Protein AF-A0A932T983-F1 (afdb_monomer_lite)

Radius of gyration: 19.81 Å; chains: 1; bounding box: 53×37×51 Å

Sequence (168 aa):
MTDKYQKFIPGSLFGGMLLVAGCCIGAGMLALPILIGLTGFFPSLLILFAAWGFMTYTGCLLIEIHGWFSTPVNLLSMVKEGLGKTSYGVAWVTYLLLFYSLLVAYVAGGGAIFSAIGEALFHIHVPEQVASLVFTLFLGWVIYLGTQAVDWVNRFLMIGLVFAYVSL

Foldseek 3Di:
DPPLPPPPPPDPVVLVVLVVVLVVCPPVVVVLCVVLVVVDDVVSVVVVVVVVVVVVVVVVVVVVLCVVDSDDDDPLVSCCVPVHDVSSVVCVVVVVVVVVVSVVSCLQSQLVVQQVVCCVPPVDRDPSVRSSVVSCVVVVVQVVVDPVSVSVVSVVVSVVVVCVVVVD

Structure (mmCIF, N/CA/C/O backbone):
data_AF-A0A932T983-F1
#
_entry.id   AF-A0A932T983-F1
#
loop_
_atom_site.group_PDB
_atom_site.id
_atom_site.type_symbol
_atom_site.label_atom_id
_atom_site.label_alt_id
_atom_site.label_comp_id
_atom_site.label_asym_id
_atom_site.label_entity_id
_atom_site.label_seq_id
_atom_site.pdbx_PDB_ins_code
_atom_site.Cartn_x
_atom_site.Cartn_y
_atom_site.Cartn_z
_atom_site.occupancy
_atom_site.B_iso_or_equiv
_atom_site.auth_seq_id
_atom_site.auth_comp_id
_atom_site.auth_asym_id
_atom_site.auth_atom_id
_atom_site.pdbx_PDB_model_num
ATOM 1 N N . MET A 1 1 ? -34.861 -9.309 17.421 1.00 44.09 1 MET A N 1
ATOM 2 C CA . MET A 1 1 ? -33.570 -8.587 17.355 1.00 44.09 1 MET A CA 1
ATOM 3 C C . MET A 1 1 ? -32.833 -9.031 16.090 1.00 44.09 1 MET A C 1
ATOM 5 O O . MET A 1 1 ? -31.745 -9.575 16.182 1.00 44.09 1 MET A O 1
ATOM 9 N N . THR A 1 2 ? -33.454 -8.865 14.913 1.00 44.59 2 THR A N 1
ATOM 10 C CA . THR A 1 2 ? -33.034 -9.583 13.687 1.00 44.59 2 THR A CA 1
ATOM 11 C C . THR A 1 2 ? -33.582 -8.931 12.405 1.00 44.59 2 THR A C 1
ATOM 13 O O . THR A 1 2 ? -34.068 -9.626 11.530 1.00 44.59 2 THR A O 1
ATOM 16 N N . ASP A 1 3 ? -33.561 -7.595 12.282 1.00 44.25 3 ASP A N 1
ATOM 17 C CA . ASP A 1 3 ? -34.118 -6.959 11.063 1.00 44.25 3 ASP A CA 1
ATOM 18 C C . ASP A 1 3 ? -33.543 -5.570 10.706 1.00 44.25 3 ASP A C 1
ATOM 20 O O . ASP A 1 3 ? -34.219 -4.713 10.145 1.00 44.25 3 ASP A O 1
ATOM 24 N N . LYS A 1 4 ? -32.286 -5.281 11.078 1.00 43.16 4 LYS A N 1
ATOM 25 C CA . LYS A 1 4 ? -31.648 -3.974 10.785 1.00 43.16 4 LYS A CA 1
ATOM 26 C C . LYS A 1 4 ? -30.409 -4.029 9.885 1.00 43.16 4 LYS A C 1
ATOM 28 O O . LYS A 1 4 ? -29.783 -2.998 9.667 1.00 43.16 4 LYS A O 1
ATOM 33 N N . TYR A 1 5 ? -30.093 -5.181 9.294 1.00 50.56 5 TYR A N 1
ATOM 34 C CA . TYR A 1 5 ? -28.887 -5.375 8.472 1.00 50.56 5 TYR A CA 1
ATOM 35 C C . TYR A 1 5 ? -29.165 -5.426 6.964 1.00 50.56 5 TYR A C 1
ATOM 37 O O . TYR A 1 5 ? -28.578 -6.231 6.249 1.00 50.56 5 TYR A O 1
ATOM 45 N N . GLN A 1 6 ? -30.059 -4.579 6.445 1.00 44.56 6 GLN A N 1
ATOM 46 C CA . GLN A 1 6 ? -30.356 -4.591 5.007 1.00 44.56 6 GLN A CA 1
ATOM 47 C C . GLN A 1 6 ? -30.551 -3.199 4.406 1.00 44.56 6 GLN A C 1
ATOM 49 O O . GLN A 1 6 ? -31.516 -2.904 3.710 1.00 44.56 6 GLN A O 1
ATOM 54 N N . LYS A 1 7 ? -29.555 -2.344 4.624 1.00 40.22 7 LYS A N 1
ATOM 55 C CA . LYS A 1 7 ? -29.164 -1.339 3.629 1.00 40.22 7 LYS A CA 1
ATOM 56 C C . LYS A 1 7 ? -27.667 -1.470 3.368 1.00 40.22 7 LYS A C 1
ATOM 58 O O . LYS A 1 7 ? -26.892 -0.550 3.600 1.00 40.22 7 LYS A O 1
ATOM 63 N N . PHE A 1 8 ? -27.264 -2.647 2.885 1.00 49.66 8 PHE A N 1
ATOM 64 C CA . PHE A 1 8 ? -26.032 -2.742 2.115 1.00 49.66 8 PHE A CA 1
ATOM 65 C C . PHE A 1 8 ? -26.212 -1.827 0.907 1.00 49.66 8 PHE A C 1
ATOM 67 O O . PHE A 1 8 ? -27.062 -2.067 0.051 1.00 49.66 8 PHE A O 1
ATOM 74 N N . ILE A 1 9 ? -25.459 -0.730 0.881 1.00 50.16 9 ILE A N 1
ATOM 75 C CA . ILE A 1 9 ? -25.244 0.044 -0.337 1.00 50.16 9 ILE A CA 1
ATOM 76 C C . ILE A 1 9 ? -24.785 -0.980 -1.385 1.00 50.16 9 ILE A C 1
ATOM 78 O O . ILE A 1 9 ? -23.827 -1.702 -1.102 1.00 50.16 9 ILE A O 1
ATOM 82 N N . PRO A 1 10 ? -25.450 -1.107 -2.547 1.00 40.72 10 PRO A N 1
ATOM 83 C CA . PRO A 1 10 ? -25.074 -2.070 -3.572 1.00 40.72 10 PRO A CA 1
ATOM 84 C C . PRO A 1 10 ? -23.804 -1.589 -4.289 1.00 40.72 10 PRO A C 1
ATOM 86 O O . PRO A 1 10 ? -23.820 -1.205 -5.453 1.00 40.72 10 PRO A O 1
ATOM 89 N N . GLY A 1 11 ? -22.685 -1.579 -3.570 1.00 55.53 11 GLY A N 1
ATOM 90 C CA . GLY A 1 11 ? -21.364 -1.758 -4.143 1.00 55.53 11 GLY A CA 1
ATOM 91 C C . GLY A 1 11 ? -21.147 -3.259 -4.257 1.00 55.53 11 GLY A C 1
ATOM 92 O O . GLY A 1 11 ? -21.376 -3.994 -3.300 1.00 55.53 11 GLY A O 1
ATOM 93 N N . SER A 1 12 ? -20.782 -3.738 -5.443 1.00 67.62 12 SER A N 1
ATOM 94 C CA . SER A 1 12 ? -20.516 -5.160 -5.658 1.00 67.62 12 SER A CA 1
ATOM 95 C C . SER A 1 12 ? -19.491 -5.639 -4.624 1.00 67.62 12 SER A C 1
ATOM 97 O O . SER A 1 12 ? -18.372 -5.128 -4.615 1.00 67.62 12 SER A O 1
ATOM 99 N N . LEU A 1 13 ? -19.858 -6.595 -3.756 1.00 80.56 13 LEU A N 1
ATOM 100 C CA . LEU A 1 13 ? -18.953 -7.228 -2.776 1.00 80.56 13 LEU A CA 1
ATOM 101 C C . LEU A 1 13 ? -17.620 -7.619 -3.427 1.00 80.56 13 LEU A C 1
ATOM 103 O O . LEU A 1 13 ? -16.556 -7.499 -2.829 1.00 80.56 13 LEU A O 1
ATOM 107 N N . PHE A 1 14 ? -17.696 -8.017 -4.696 1.00 82.38 14 PHE A N 1
ATOM 108 C CA . PHE A 1 14 ? -16.558 -8.317 -5.542 1.00 82.38 14 PHE A CA 1
ATOM 109 C C . PHE A 1 14 ? -15.594 -7.135 -5.713 1.00 82.38 14 PHE A C 1
ATOM 111 O O . PHE A 1 14 ? -14.396 -7.306 -5.534 1.00 82.38 14 PHE A O 1
ATOM 118 N N . GLY A 1 15 ? -16.092 -5.926 -5.979 1.00 79.75 15 GLY A N 1
ATOM 119 C CA . GLY A 1 15 ? -15.260 -4.720 -6.066 1.00 79.75 15 GLY A CA 1
ATOM 120 C C . GLY A 1 15 ? -14.522 -4.422 -4.764 1.00 79.75 15 GLY A C 1
ATOM 121 O O . GLY A 1 15 ? -13.320 -4.177 -4.778 1.00 79.75 15 GLY A O 1
ATOM 122 N N . GLY A 1 16 ? -15.216 -4.549 -3.628 1.00 83.19 16 GLY A N 1
ATOM 123 C CA . GLY A 1 16 ? -14.598 -4.412 -2.306 1.00 83.19 16 GLY A CA 1
ATOM 124 C C . GLY A 1 16 ? -13.497 -5.449 -2.064 1.00 83.19 16 GLY A C 1
ATOM 125 O O . GLY A 1 16 ? -12.399 -5.088 -1.645 1.00 83.19 16 GLY A O 1
ATOM 126 N N . MET A 1 17 ? -13.753 -6.719 -2.395 1.00 87.06 17 MET A N 1
ATOM 127 C CA . MET A 1 17 ? -12.751 -7.787 -2.294 1.00 87.06 17 MET A CA 1
ATOM 128 C C . MET A 1 17 ? -11.534 -7.530 -3.189 1.00 87.06 17 MET A C 1
ATOM 130 O O . MET A 1 17 ? -10.407 -7.690 -2.730 1.00 87.06 17 MET A O 1
ATOM 134 N N . LEU A 1 18 ? -11.736 -7.093 -4.437 1.00 85.62 18 LEU A N 1
ATOM 135 C CA . LEU A 1 18 ? -10.637 -6.788 -5.359 1.00 85.62 18 LEU A CA 1
ATOM 136 C C . LEU A 1 18 ? -9.822 -5.575 -4.907 1.00 85.62 18 LEU A C 1
ATOM 138 O O . LEU A 1 18 ? -8.618 -5.535 -5.143 1.00 85.62 18 LEU A O 1
ATOM 142 N N . LEU A 1 19 ? -10.453 -4.588 -4.271 1.00 85.12 19 LEU A N 1
ATOM 143 C CA . LEU A 1 19 ? -9.760 -3.418 -3.735 1.00 85.12 19 LEU A CA 1
ATOM 144 C C . LEU A 1 19 ? -8.863 -3.814 -2.557 1.00 85.12 19 LEU A C 1
ATOM 146 O O . LEU A 1 19 ? -7.682 -3.473 -2.544 1.00 85.12 19 LEU A O 1
ATOM 150 N N . VAL A 1 20 ? -9.386 -4.609 -1.618 1.00 87.75 20 VAL A N 1
ATOM 151 C CA . VAL A 1 20 ? -8.590 -5.136 -0.497 1.00 87.75 20 VAL A CA 1
ATOM 152 C C . VAL A 1 20 ? -7.462 -6.040 -1.006 1.00 87.75 20 VAL A C 1
ATOM 154 O O . VAL A 1 20 ? -6.317 -5.870 -0.593 1.00 87.75 20 VAL A O 1
ATOM 157 N N . ALA A 1 21 ? -7.751 -6.944 -1.947 1.00 88.00 21 ALA A N 1
ATOM 158 C CA . ALA A 1 21 ? -6.746 -7.824 -2.543 1.00 88.00 21 ALA A CA 1
ATOM 159 C C . ALA A 1 21 ? -5.632 -7.040 -3.258 1.00 88.00 21 ALA A C 1
ATOM 161 O O . ALA A 1 21 ? -4.457 -7.364 -3.088 1.00 88.00 21 ALA A O 1
ATOM 162 N N . GLY A 1 22 ? -5.976 -5.977 -3.994 1.00 84.25 22 GLY A N 1
ATOM 163 C CA . GLY A 1 22 ? -5.003 -5.098 -4.648 1.00 84.25 22 GLY A CA 1
ATOM 164 C C . GLY A 1 22 ? -4.063 -4.410 -3.654 1.00 84.25 22 GLY A C 1
ATOM 165 O O . GLY A 1 22 ? -2.849 -4.380 -3.870 1.00 84.25 22 GLY A O 1
ATOM 166 N N . CYS A 1 23 ? -4.590 -3.938 -2.518 1.00 86.00 23 CYS A N 1
ATOM 167 C CA . CYS A 1 23 ? -3.767 -3.384 -1.440 1.00 86.00 23 CYS A CA 1
ATOM 168 C C . CYS A 1 23 ? -2.828 -4.424 -0.808 1.00 86.00 23 CYS A C 1
ATOM 170 O O . CYS A 1 23 ? -1.713 -4.067 -0.428 1.00 86.00 23 CYS A O 1
ATOM 172 N N . CYS A 1 24 ? -3.254 -5.687 -0.698 1.00 86.44 24 CYS A N 1
ATOM 173 C CA . CYS A 1 24 ? -2.423 -6.766 -0.158 1.00 86.44 24 CYS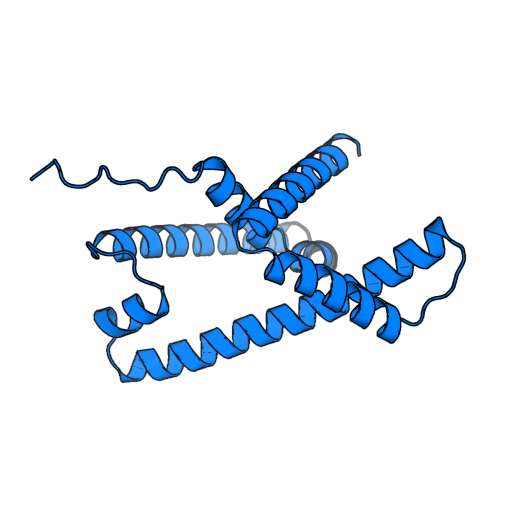 A CA 1
ATOM 174 C C . CYS A 1 24 ? -1.294 -7.185 -1.108 1.00 86.44 24 CYS A C 1
ATOM 176 O O . CYS A 1 24 ? -0.203 -7.493 -0.636 1.00 86.44 24 CYS A O 1
ATOM 178 N N . ILE A 1 25 ? -1.547 -7.203 -2.421 1.00 86.88 25 ILE A N 1
ATOM 179 C CA . ILE A 1 25 ? -0.537 -7.554 -3.427 1.00 86.88 25 ILE A CA 1
ATOM 180 C C . ILE A 1 25 ? 0.545 -6.465 -3.467 1.00 86.88 25 ILE A C 1
ATOM 182 O O . ILE A 1 25 ? 1.701 -6.768 -3.205 1.00 86.88 25 ILE A O 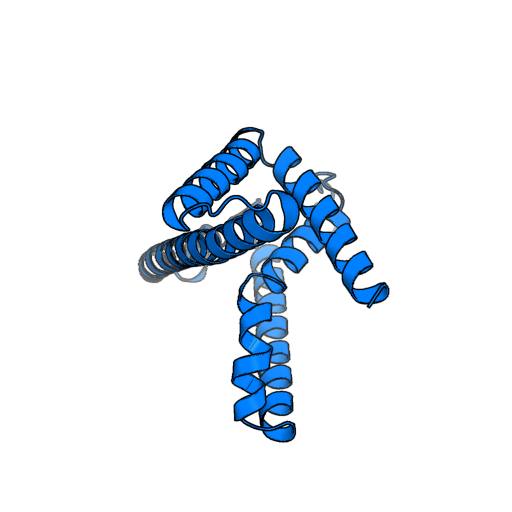1
ATOM 186 N N . GLY A 1 26 ? 0.168 -5.199 -3.675 1.00 80.12 26 GLY A N 1
ATOM 187 C CA . GLY A 1 26 ? 1.011 -4.005 -3.510 1.00 80.12 26 GLY A CA 1
ATOM 188 C C . GLY A 1 26 ? 2.452 -4.016 -4.072 1.00 80.12 26 GLY A C 1
ATOM 189 O O . GLY A 1 26 ? 2.935 -4.956 -4.695 1.00 80.12 26 GLY A O 1
ATOM 190 N N . ALA A 1 27 ? 3.192 -2.926 -3.841 1.00 69.25 27 ALA A N 1
ATOM 191 C CA . ALA A 1 27 ? 4.603 -2.832 -4.251 1.00 69.25 27 ALA A CA 1
ATOM 192 C C . ALA A 1 27 ? 5.527 -3.776 -3.449 1.00 69.25 27 ALA A C 1
ATOM 194 O O . ALA A 1 27 ? 6.573 -4.205 -3.937 1.00 69.25 27 ALA A O 1
ATOM 195 N N . GLY A 1 28 ? 5.129 -4.131 -2.221 1.00 70.31 28 GLY A N 1
ATOM 196 C CA . GLY A 1 28 ? 5.910 -4.995 -1.334 1.00 70.31 28 GLY A CA 1
ATOM 197 C C . GLY A 1 28 ? 6.110 -6.412 -1.876 1.00 70.31 28 GLY A C 1
ATOM 198 O O . GLY A 1 28 ? 7.152 -7.013 -1.616 1.00 70.31 28 GLY A O 1
ATOM 199 N N . MET A 1 29 ? 5.173 -6.933 -2.679 1.00 82.00 29 MET A N 1
ATOM 200 C CA . MET A 1 29 ? 5.288 -8.284 -3.236 1.00 82.00 29 MET A CA 1
ATOM 201 C C . MET A 1 29 ? 6.471 -8.442 -4.194 1.00 82.00 29 MET A C 1
ATOM 203 O O . MET A 1 29 ? 7.034 -9.528 -4.257 1.00 82.00 29 MET A O 1
ATOM 207 N N . LEU A 1 30 ? 6.908 -7.389 -4.890 1.00 77.00 30 LEU A N 1
ATOM 208 C CA . LEU A 1 30 ? 8.079 -7.477 -5.774 1.00 77.00 30 LEU A CA 1
ATOM 209 C C . LEU A 1 30 ? 9.396 -7.591 -4.988 1.00 77.00 30 LEU A C 1
ATOM 211 O O . LEU A 1 30 ? 10.339 -8.235 -5.440 1.00 77.00 30 LEU A O 1
ATOM 215 N N . ALA A 1 31 ? 9.454 -6.999 -3.792 1.00 80.00 31 ALA A N 1
ATOM 216 C CA . ALA A 1 31 ? 10.641 -7.015 -2.939 1.00 80.00 31 ALA A CA 1
ATOM 217 C C . ALA A 1 31 ? 10.748 -8.287 -2.080 1.00 80.00 31 ALA A C 1
ATOM 219 O O . ALA A 1 31 ? 11.852 -8.731 -1.755 1.00 80.00 31 ALA A O 1
ATOM 220 N N . LEU A 1 32 ? 9.609 -8.882 -1.709 1.00 83.31 32 LEU A N 1
ATOM 221 C CA . LEU A 1 32 ? 9.559 -10.034 -0.807 1.00 83.31 32 LEU A CA 1
ATOM 222 C C . LEU A 1 32 ? 10.382 -11.246 -1.291 1.00 83.31 32 LEU A C 1
ATOM 224 O O . LEU A 1 32 ? 11.167 -11.737 -0.480 1.00 83.31 32 LEU A O 1
ATOM 228 N N . PRO A 1 33 ? 10.294 -11.710 -2.558 1.00 80.38 33 PRO A N 1
ATOM 229 C CA . PRO A 1 33 ? 11.055 -12.863 -3.050 1.00 80.38 33 PRO A CA 1
ATOM 230 C C . PRO A 1 33 ? 12.568 -12.707 -2.897 1.00 80.38 33 PRO A C 1
ATOM 232 O O . PRO A 1 33 ? 13.259 -13.662 -2.550 1.00 80.38 33 PRO A O 1
ATOM 235 N N . ILE A 1 34 ? 13.077 -11.492 -3.111 1.00 83.69 34 ILE A N 1
ATOM 236 C CA . ILE A 1 34 ? 14.508 -11.187 -3.019 1.00 83.69 34 ILE A CA 1
ATOM 237 C C . ILE A 1 34 ? 14.969 -11.282 -1.559 1.00 83.69 34 ILE A C 1
ATOM 239 O O . ILE A 1 34 ? 16.003 -11.880 -1.274 1.00 83.69 34 ILE A O 1
ATOM 243 N N . LEU A 1 35 ? 14.178 -10.749 -0.621 1.00 84.62 35 LEU A N 1
ATOM 244 C CA . LEU A 1 35 ? 14.491 -10.768 0.812 1.00 84.62 35 LEU A CA 1
ATOM 245 C C . LEU A 1 35 ? 14.427 -12.180 1.408 1.00 84.62 35 LEU A C 1
ATOM 247 O O . LEU A 1 35 ? 15.318 -12.580 2.161 1.00 84.62 35 LEU A O 1
ATOM 251 N N . ILE A 1 36 ? 13.388 -12.945 1.066 1.00 86.38 36 ILE A N 1
ATOM 252 C CA . ILE A 1 36 ? 13.205 -14.305 1.590 1.00 86.38 36 ILE A CA 1
ATOM 253 C C . ILE A 1 36 ? 14.138 -15.320 0.917 1.00 86.38 36 ILE A C 1
ATOM 255 O O . ILE A 1 36 ? 14.566 -16.281 1.553 1.00 86.38 36 ILE A O 1
ATOM 259 N N . GLY A 1 37 ? 14.533 -15.079 -0.338 1.00 82.62 37 GLY A N 1
ATOM 260 C CA . GLY A 1 37 ? 15.510 -15.911 -1.042 1.00 82.62 37 GLY A CA 1
ATOM 261 C C . GLY A 1 37 ? 16.857 -15.997 -0.316 1.00 82.62 37 GLY A C 1
ATOM 262 O O . GLY A 1 37 ? 17.510 -17.037 -0.362 1.00 82.62 37 GLY A O 1
ATOM 263 N N . LEU A 1 38 ? 17.238 -14.947 0.421 1.00 82.75 38 LEU A N 1
ATOM 264 C CA . LEU A 1 38 ? 18.474 -14.901 1.210 1.00 82.75 38 LEU A CA 1
ATOM 265 C C . LEU A 1 38 ? 18.391 -15.687 2.527 1.00 82.75 38 LEU A C 1
ATOM 267 O O . LEU A 1 38 ? 19.415 -16.126 3.043 1.00 82.75 38 LEU A O 1
ATOM 271 N N . THR A 1 39 ? 17.192 -15.846 3.096 1.00 82.19 39 THR A N 1
ATOM 272 C CA . THR A 1 39 ? 16.989 -16.486 4.409 1.00 82.19 39 THR A CA 1
ATOM 273 C C . THR A 1 39 ? 16.844 -18.006 4.314 1.00 82.19 39 THR A C 1
ATOM 275 O O . THR A 1 39 ? 17.100 -18.704 5.293 1.00 82.19 39 THR A O 1
ATOM 278 N N . GLY A 1 40 ? 16.490 -18.527 3.136 1.00 87.12 40 GLY A N 1
ATOM 279 C CA . GLY A 1 40 ? 16.325 -19.956 2.865 1.00 87.12 40 GLY A CA 1
ATOM 280 C C . GLY A 1 40 ? 14.871 -20.431 2.968 1.00 87.12 40 GLY A C 1
ATOM 281 O O . GLY A 1 40 ? 14.045 -19.847 3.657 1.00 87.12 40 GLY A O 1
ATOM 282 N N . PHE A 1 41 ? 14.548 -21.535 2.291 1.00 86.88 41 PHE A N 1
ATOM 283 C CA . PHE A 1 41 ? 13.159 -21.959 2.064 1.00 86.88 41 PHE A CA 1
ATOM 284 C C . PHE A 1 41 ? 12.342 -22.202 3.348 1.00 86.88 41 PHE A C 1
ATOM 286 O O . PHE A 1 41 ? 11.266 -21.631 3.525 1.00 86.88 41 PHE A O 1
ATOM 293 N N . PHE A 1 42 ? 12.853 -23.035 4.258 1.00 90.81 42 PHE A N 1
ATOM 294 C CA . PHE A 1 42 ? 12.150 -23.403 5.492 1.00 90.81 42 PHE A CA 1
ATOM 295 C C . PHE A 1 42 ? 11.875 -22.221 6.439 1.00 90.81 42 PHE A C 1
ATOM 297 O O . PHE A 1 42 ? 10.719 -22.064 6.841 1.00 90.81 42 PHE A O 1
ATOM 304 N N . PRO A 1 43 ? 12.860 -21.374 6.807 1.00 91.00 43 PRO A N 1
ATOM 305 C CA . PRO A 1 43 ? 12.593 -20.236 7.686 1.00 91.00 43 PRO A CA 1
ATOM 306 C C . PRO A 1 43 ? 11.650 -19.213 7.041 1.00 91.00 43 PRO A C 1
ATOM 308 O O . PRO A 1 43 ? 10.764 -18.696 7.722 1.00 91.00 43 PRO A O 1
ATOM 311 N N . SER A 1 44 ? 11.766 -18.966 5.734 1.00 91.44 44 SER A N 1
ATOM 312 C CA . SER A 1 44 ? 10.857 -18.064 5.019 1.00 91.44 44 SER A CA 1
ATOM 313 C C . SER A 1 44 ? 9.416 -18.568 5.007 1.00 91.44 44 SER A C 1
ATOM 315 O O . SER A 1 44 ? 8.499 -17.780 5.231 1.00 91.44 44 SER A O 1
ATOM 317 N N . LEU A 1 45 ? 9.204 -19.872 4.807 1.00 91.62 45 LEU A N 1
ATOM 318 C CA . LEU A 1 45 ? 7.870 -20.474 4.832 1.00 91.62 45 LEU A CA 1
ATOM 319 C C . LEU A 1 45 ? 7.213 -20.310 6.209 1.00 91.62 45 LEU A C 1
ATOM 321 O O . LEU A 1 45 ? 6.056 -19.900 6.287 1.00 91.62 45 LEU A O 1
ATOM 325 N N . LEU A 1 46 ? 7.955 -20.555 7.294 1.00 93.19 46 LEU A N 1
ATOM 326 C CA . LEU A 1 46 ? 7.447 -20.364 8.657 1.00 93.19 46 LEU A CA 1
ATOM 327 C C . LEU A 1 46 ? 7.054 -18.907 8.932 1.00 93.19 46 LEU A C 1
ATOM 329 O O . LEU A 1 46 ? 5.977 -18.661 9.477 1.00 93.19 46 LEU A O 1
ATOM 333 N N . ILE A 1 47 ? 7.887 -17.943 8.528 1.00 91.94 47 ILE A N 1
ATOM 334 C CA . ILE A 1 47 ? 7.601 -16.513 8.717 1.00 91.94 47 ILE A CA 1
ATOM 335 C C . ILE A 1 47 ? 6.379 -16.086 7.893 1.00 91.94 47 ILE A C 1
ATOM 337 O O . ILE A 1 47 ? 5.525 -15.367 8.411 1.00 91.94 47 ILE A O 1
ATOM 341 N N . LEU A 1 48 ? 6.251 -16.549 6.645 1.00 90.88 48 LEU A N 1
ATOM 342 C CA . LEU A 1 48 ? 5.096 -16.242 5.795 1.00 90.88 48 LEU A CA 1
ATOM 343 C C . LEU A 1 48 ? 3.793 -16.808 6.372 1.00 90.88 48 LEU A C 1
ATOM 345 O O . LEU A 1 48 ? 2.797 -16.087 6.428 1.00 90.88 48 LEU A O 1
ATOM 349 N N . PHE A 1 49 ? 3.796 -18.053 6.860 1.00 93.50 49 PHE A N 1
ATOM 350 C CA . PHE A 1 49 ? 2.625 -18.636 7.526 1.00 93.50 49 PHE A CA 1
ATOM 351 C C . PHE A 1 49 ? 2.267 -17.897 8.821 1.00 93.50 49 PHE A C 1
ATOM 353 O O . PHE A 1 49 ? 1.088 -17.639 9.070 1.00 93.50 49 PHE A O 1
ATOM 360 N N . ALA A 1 50 ? 3.262 -17.517 9.626 1.00 94.31 50 ALA A N 1
ATOM 361 C CA . ALA A 1 50 ? 3.039 -16.744 10.845 1.00 94.31 50 ALA A CA 1
ATOM 362 C C . ALA A 1 50 ? 2.456 -15.352 10.541 1.00 94.31 50 ALA A C 1
ATOM 364 O O . ALA A 1 50 ? 1.482 -14.940 11.173 1.00 94.31 50 ALA A O 1
ATOM 365 N N . ALA A 1 51 ? 3.001 -14.652 9.542 1.00 92.44 51 ALA A N 1
ATOM 366 C CA . ALA A 1 51 ? 2.506 -13.350 9.100 1.00 92.44 51 ALA A CA 1
ATOM 367 C C . ALA A 1 51 ? 1.077 -13.442 8.548 1.00 92.44 51 ALA A C 1
ATOM 369 O O . ALA A 1 51 ? 0.228 -12.623 8.897 1.00 92.44 51 ALA A O 1
ATOM 370 N N . TRP A 1 52 ? 0.788 -14.463 7.737 1.00 94.06 52 TRP A N 1
ATOM 371 C CA . TRP A 1 52 ? -0.557 -14.728 7.229 1.00 94.06 52 TRP A CA 1
ATOM 372 C C . TRP A 1 52 ? -1.561 -14.979 8.361 1.00 94.06 52 TRP A C 1
ATOM 374 O O . TRP A 1 52 ? -2.631 -14.365 8.380 1.00 94.06 52 TRP A O 1
ATOM 384 N N . GLY A 1 53 ? -1.208 -15.824 9.335 1.00 96.12 53 GLY A N 1
ATOM 385 C CA . GLY A 1 53 ? -2.058 -16.103 10.492 1.00 96.12 53 GLY A CA 1
ATOM 386 C C . GLY A 1 53 ? -2.320 -14.852 11.333 1.00 96.12 53 GLY A C 1
ATOM 387 O O . GLY A 1 53 ? -3.468 -14.564 11.671 1.00 96.12 53 GLY A O 1
ATOM 388 N N . PHE A 1 54 ? -1.278 -14.059 11.600 1.00 96.31 54 PHE A N 1
ATOM 389 C CA . PHE A 1 54 ? -1.399 -12.803 12.341 1.00 96.31 54 PHE A CA 1
ATOM 390 C C . PHE A 1 54 ? -2.289 -11.781 11.618 1.00 96.31 54 PHE A C 1
ATOM 392 O O . PHE A 1 54 ? -3.191 -11.219 12.236 1.00 96.31 54 PHE A O 1
ATOM 399 N N . MET A 1 55 ? -2.093 -11.571 10.311 1.00 94.44 55 MET A N 1
ATOM 400 C CA . MET A 1 55 ? -2.923 -10.654 9.515 1.00 94.44 55 MET A CA 1
ATOM 401 C C . MET A 1 55 ? -4.380 -11.122 9.402 1.00 94.44 55 MET A C 1
ATOM 403 O O . MET A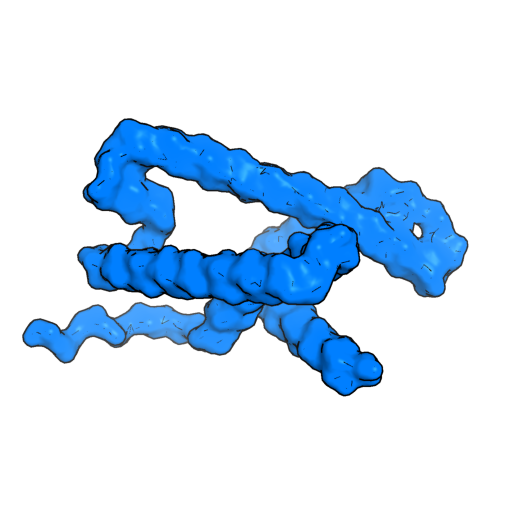 1 55 ? -5.297 -10.305 9.440 1.00 94.44 55 MET A O 1
ATOM 407 N N . THR A 1 56 ? -4.612 -12.433 9.301 1.00 95.12 56 THR A N 1
ATOM 408 C CA . THR A 1 56 ? -5.973 -12.993 9.265 1.00 95.12 56 THR A CA 1
ATOM 409 C C . THR A 1 56 ? -6.681 -12.777 10.600 1.00 95.12 56 THR A C 1
ATOM 411 O O . THR A 1 56 ? -7.825 -12.327 10.632 1.00 95.12 56 THR A O 1
ATOM 414 N N . TYR A 1 57 ? -5.987 -13.034 11.710 1.00 96.94 57 TYR A N 1
ATOM 415 C CA . TYR A 1 57 ? -6.524 -12.822 13.050 1.00 96.94 57 TYR A CA 1
ATOM 416 C C . TYR A 1 57 ? -6.883 -11.350 13.304 1.00 96.94 57 TYR A C 1
ATOM 418 O O . TYR A 1 57 ? -7.990 -11.056 13.758 1.00 96.94 57 TYR A O 1
ATOM 426 N N . THR A 1 58 ? -5.997 -10.410 12.957 1.00 94.88 58 THR A N 1
ATOM 427 C CA . THR A 1 58 ? -6.291 -8.973 13.096 1.00 94.88 58 THR A CA 1
ATOM 428 C C . THR A 1 58 ? -7.425 -8.518 12.175 1.00 94.88 58 THR A C 1
ATOM 430 O O . THR A 1 58 ? -8.240 -7.693 12.587 1.00 94.88 58 THR A O 1
ATOM 433 N N . GLY A 1 59 ? -7.545 -9.094 10.975 1.00 93.19 59 GLY A N 1
ATOM 434 C CA . GLY A 1 59 ? -8.683 -8.871 10.081 1.00 93.19 59 GLY A CA 1
ATOM 435 C C . GLY A 1 59 ? -10.019 -9.291 10.702 1.00 93.19 59 GLY A C 1
ATOM 436 O O . GLY A 1 59 ? -10.976 -8.516 10.676 1.00 93.19 59 GLY A O 1
ATOM 437 N N . CYS A 1 60 ? -10.078 -10.471 11.328 1.00 94.69 60 CYS A N 1
ATOM 438 C CA . CYS A 1 60 ? -11.272 -10.932 12.043 1.00 94.69 60 CYS A CA 1
ATOM 439 C C . CYS A 1 60 ? -11.656 -9.992 13.197 1.00 94.69 60 CYS A C 1
ATOM 441 O O . CYS A 1 60 ? -12.826 -9.633 13.323 1.00 94.69 60 CYS A O 1
ATOM 443 N N . LEU A 1 61 ? -10.677 -9.531 13.986 1.00 93.12 61 LEU A N 1
ATOM 444 C CA . LEU A 1 61 ? -10.921 -8.573 15.073 1.00 93.12 61 LEU A CA 1
ATOM 445 C C . LEU A 1 61 ? -11.477 -7.236 14.562 1.00 93.12 61 LEU A C 1
ATOM 447 O O . LEU A 1 61 ? -12.380 -6.667 15.173 1.00 93.12 61 LEU A O 1
ATOM 451 N N . LEU A 1 62 ? -10.976 -6.732 13.429 1.00 91.94 62 LEU A N 1
ATOM 452 C CA . LEU A 1 62 ? -11.501 -5.503 12.825 1.00 91.94 62 LEU A CA 1
ATOM 453 C C . LEU A 1 62 ? -12.961 -5.657 12.381 1.00 91.94 62 LEU A C 1
ATOM 455 O O . LEU A 1 62 ? -13.740 -4.718 12.543 1.00 91.94 62 LEU A O 1
ATOM 459 N N . ILE A 1 63 ? -13.342 -6.825 11.853 1.00 91.19 63 ILE A N 1
ATOM 460 C CA . ILE A 1 63 ? -14.731 -7.115 11.463 1.00 91.19 63 ILE A CA 1
ATOM 461 C C . ILE A 1 63 ? -15.641 -7.153 12.696 1.00 91.19 63 ILE A C 1
ATOM 463 O O . ILE A 1 63 ? -16.722 -6.564 12.671 1.00 91.19 63 ILE A O 1
ATOM 467 N N . GLU A 1 64 ? -15.203 -7.800 13.777 1.00 92.06 64 GLU A N 1
ATOM 468 C CA . GLU A 1 64 ? -15.962 -7.874 15.029 1.00 92.06 64 GLU A CA 1
ATOM 469 C C . GLU A 1 64 ? -16.205 -6.483 15.628 1.00 92.06 64 GLU A C 1
ATOM 471 O O . GLU A 1 64 ? -17.349 -6.127 15.918 1.00 92.06 64 GLU A O 1
ATOM 476 N N . ILE A 1 65 ? -15.155 -5.659 15.719 1.00 91.06 65 ILE A N 1
ATOM 477 C CA . ILE A 1 65 ? -15.252 -4.283 16.225 1.00 91.06 65 ILE A CA 1
ATOM 478 C C . ILE A 1 65 ? -16.145 -3.431 15.320 1.00 91.06 65 ILE A C 1
ATOM 480 O O . ILE A 1 65 ? -16.977 -2.674 15.820 1.00 91.06 65 ILE A O 1
ATOM 484 N N . HIS A 1 66 ? -16.017 -3.551 13.994 1.00 89.25 66 HIS A N 1
ATOM 485 C CA . HIS A 1 66 ? -16.888 -2.827 13.064 1.00 89.25 66 HIS A CA 1
ATOM 486 C C . HIS A 1 66 ? -18.364 -3.198 13.275 1.00 89.25 66 HIS A C 1
ATOM 488 O O . HIS A 1 66 ? -19.228 -2.327 13.192 1.00 89.25 66 HIS A O 1
ATOM 494 N N . GLY A 1 67 ? -18.651 -4.458 13.617 1.00 87.88 67 GLY A N 1
ATOM 495 C CA . GLY A 1 67 ? -19.999 -4.944 13.915 1.00 87.88 67 GLY A CA 1
ATOM 496 C C . GLY A 1 67 ? -20.657 -4.315 15.149 1.00 87.88 67 GLY A C 1
ATOM 497 O O . GLY A 1 67 ? -21.884 -4.340 15.253 1.00 87.88 67 GLY A O 1
ATOM 498 N N . TRP A 1 68 ? -19.885 -3.721 16.065 1.00 87.31 68 TRP A N 1
ATOM 499 C CA . TRP A 1 68 ? -20.424 -3.039 17.250 1.00 87.31 68 TRP A CA 1
ATOM 500 C C . TRP A 1 68 ? -2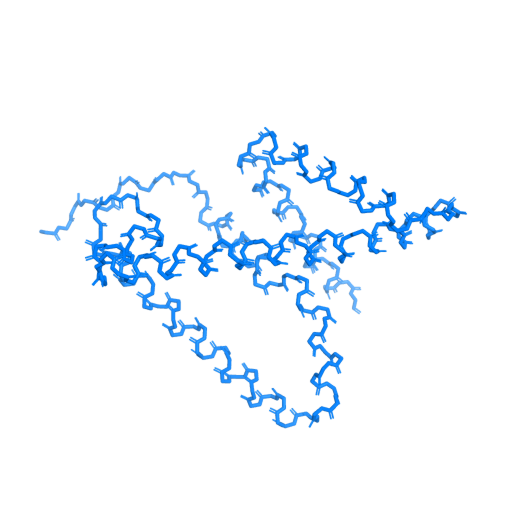1.011 -1.658 16.927 1.00 87.31 68 TRP A C 1
ATOM 502 O O . TRP A 1 68 ? -21.814 -1.128 17.698 1.00 87.31 68 TRP A O 1
ATOM 512 N N . PHE A 1 69 ? -20.658 -1.073 15.779 1.00 86.31 69 PHE A N 1
ATOM 513 C CA . PHE A 1 69 ? -21.136 0.242 15.364 1.00 86.31 69 PHE A CA 1
ATOM 514 C C . PHE A 1 69 ? -22.337 0.119 14.417 1.00 86.31 69 PHE A C 1
ATOM 516 O O . PHE A 1 69 ? -22.319 -0.608 13.431 1.00 86.31 69 PHE A O 1
ATOM 523 N N . SER A 1 70 ? -23.407 0.870 14.700 1.00 77.75 70 SER A N 1
ATOM 524 C CA . SER A 1 70 ? -24.621 0.900 13.857 1.00 77.75 70 SER A CA 1
ATOM 525 C C . SER A 1 70 ? -24.532 1.878 12.676 1.00 77.75 70 SER A C 1
ATOM 527 O O . SER A 1 70 ? -25.459 1.962 11.871 1.00 77.75 70 SER A O 1
ATOM 529 N N . THR A 1 71 ? -23.451 2.654 12.586 1.00 79.38 71 THR A N 1
ATOM 530 C CA . THR A 1 71 ? -23.210 3.663 11.549 1.00 79.38 71 THR A CA 1
ATOM 531 C C . THR A 1 71 ? -21.905 3.365 10.812 1.00 79.38 71 THR A C 1
ATOM 533 O O . THR A 1 71 ? -21.005 2.754 11.389 1.00 79.38 71 THR A O 1
ATOM 536 N N . PRO A 1 72 ? -21.765 3.795 9.543 1.00 77.94 72 PRO A N 1
ATOM 537 C CA . PRO A 1 72 ? -20.504 3.664 8.825 1.00 77.94 72 PRO A CA 1
ATOM 538 C C . PRO A 1 72 ? -19.432 4.514 9.519 1.00 77.94 72 PRO A C 1
ATOM 540 O O . PRO A 1 72 ? -19.476 5.744 9.481 1.00 77.94 72 PRO A O 1
ATOM 543 N N . VAL A 1 73 ? -18.479 3.848 10.168 1.00 86.94 73 VAL A N 1
ATOM 544 C CA . VAL A 1 73 ? -17.373 4.472 10.903 1.00 86.94 73 VAL A CA 1
ATOM 545 C C . VAL A 1 73 ? -16.028 4.116 10.275 1.00 86.94 73 VAL A C 1
ATOM 547 O O . VAL A 1 73 ? -15.835 3.019 9.750 1.00 86.94 73 VAL A O 1
ATOM 550 N N . ASN A 1 74 ? -15.080 5.052 10.334 1.00 89.69 74 ASN A N 1
ATOM 551 C CA . ASN A 1 74 ? -13.696 4.824 9.923 1.00 89.69 74 ASN A CA 1
ATOM 552 C C . ASN A 1 74 ? -12.902 4.196 11.088 1.00 89.69 74 ASN A C 1
ATOM 554 O O . ASN A 1 74 ? -13.249 4.396 12.253 1.00 89.69 74 ASN A O 1
ATOM 558 N N . LEU A 1 75 ? -11.807 3.496 10.787 1.00 90.62 75 LEU A N 1
ATOM 559 C CA . LEU A 1 75 ? -10.874 2.919 11.757 1.00 90.62 75 LEU A CA 1
ATOM 560 C C . LEU A 1 75 ? -10.454 3.933 12.828 1.00 90.62 75 LEU A C 1
ATOM 562 O O . LEU A 1 75 ? -10.444 3.619 14.014 1.00 90.62 75 LEU A O 1
ATOM 566 N N . LEU A 1 76 ? -10.185 5.180 12.442 1.00 91.62 76 LEU A N 1
ATOM 567 C CA . LEU A 1 76 ? -9.782 6.202 13.406 1.00 91.62 76 LEU A CA 1
ATOM 568 C C . LEU A 1 76 ? -10.912 6.593 14.379 1.00 91.62 76 LEU A C 1
ATOM 570 O O . LEU A 1 76 ? -10.666 6.858 15.556 1.00 91.62 76 LEU A O 1
ATOM 574 N N . SER A 1 77 ? -12.160 6.589 13.904 1.00 88.88 77 SER A N 1
ATOM 575 C CA . SER A 1 77 ? -13.342 6.790 14.747 1.00 88.88 77 SER A CA 1
ATOM 576 C C . SER A 1 77 ? -13.543 5.613 15.701 1.00 88.88 77 SER A C 1
ATOM 578 O O . SER A 1 77 ? -13.840 5.839 16.870 1.00 88.88 77 SER A O 1
ATOM 580 N N . MET A 1 78 ? -13.302 4.379 15.246 1.00 90.38 78 MET A N 1
ATOM 581 C CA . MET A 1 78 ? -13.352 3.196 16.115 1.00 90.38 78 MET A CA 1
ATOM 582 C C . MET A 1 78 ? -12.310 3.266 17.227 1.00 90.38 78 MET A C 1
ATOM 584 O O . MET A 1 78 ? -12.627 2.967 18.372 1.00 90.38 78 MET A O 1
ATOM 588 N N . VAL A 1 79 ? -11.083 3.699 16.920 1.00 91.56 79 VAL A N 1
ATOM 589 C CA . VAL A 1 79 ? -10.039 3.874 17.943 1.00 91.56 79 VAL A CA 1
ATOM 590 C C . VAL A 1 79 ? -10.456 4.932 18.961 1.00 91.56 79 VAL A C 1
ATOM 592 O O . VAL A 1 79 ? -10.266 4.736 20.159 1.00 91.56 79 VAL A O 1
ATOM 595 N N . LYS A 1 80 ? -11.059 6.034 18.504 1.00 89.75 80 LYS A N 1
ATOM 596 C CA . LYS A 1 80 ? -11.527 7.104 19.390 1.00 89.75 80 LYS A CA 1
ATOM 597 C C . LYS A 1 80 ? -12.571 6.614 20.394 1.00 89.75 80 LYS A C 1
ATOM 599 O O . LYS A 1 80 ? -12.449 6.926 21.575 1.00 89.75 80 LYS A O 1
ATOM 604 N N . GLU A 1 81 ? -13.572 5.878 19.917 1.00 89.06 81 GLU A N 1
ATOM 605 C CA . GLU A 1 81 ? -14.671 5.364 20.746 1.00 89.06 81 GLU A CA 1
ATOM 606 C C . GLU A 1 81 ? -14.245 4.147 21.585 1.00 89.06 81 GLU A C 1
ATOM 608 O O . GLU A 1 81 ? -14.674 4.007 22.725 1.00 89.06 81 GLU A O 1
ATOM 613 N N . GLY A 1 82 ? -13.368 3.284 21.059 1.00 87.69 82 GLY A N 1
ATOM 614 C CA . GLY A 1 82 ? -12.950 2.048 21.726 1.00 87.69 82 GLY A CA 1
ATOM 615 C C . GLY A 1 82 ? -11.789 2.204 22.713 1.00 87.69 82 GLY A C 1
ATOM 616 O O . GLY A 1 82 ? -11.792 1.570 23.764 1.00 87.69 82 GLY A O 1
ATOM 617 N N . LEU A 1 83 ? -10.780 3.023 22.392 1.00 87.19 83 LEU A N 1
ATOM 618 C CA . LEU A 1 83 ? -9.541 3.150 23.179 1.00 87.19 83 LEU A CA 1
ATOM 619 C C . LEU A 1 83 ? -9.350 4.554 23.788 1.00 87.19 83 LEU A C 1
ATOM 621 O O . LEU A 1 83 ? -8.371 4.783 24.506 1.00 87.19 83 LEU A O 1
ATOM 625 N N . GLY A 1 84 ? -10.237 5.509 23.501 1.00 88.94 84 GLY A N 1
ATOM 626 C CA . GLY A 1 84 ? -10.215 6.858 24.067 1.00 88.94 84 GLY A CA 1
ATOM 627 C C . GLY A 1 84 ? -9.347 7.886 23.322 1.00 88.94 84 GLY A C 1
ATOM 628 O O . GLY A 1 84 ? -8.791 7.660 22.248 1.00 88.94 84 GLY A O 1
ATOM 629 N N . LYS A 1 85 ? -9.245 9.094 23.893 1.00 89.00 85 LYS A N 1
ATOM 630 C CA . LYS A 1 85 ? -8.672 10.274 23.210 1.00 89.00 85 LYS A CA 1
ATOM 631 C C . LYS A 1 85 ? -7.142 10.242 23.075 1.00 89.00 85 LYS A C 1
ATOM 633 O O . LYS A 1 85 ? -6.608 10.780 22.108 1.00 89.00 85 LYS A O 1
ATOM 638 N N . THR A 1 86 ? -6.437 9.630 24.026 1.00 90.06 86 THR A N 1
ATOM 639 C CA . THR A 1 86 ? -4.964 9.562 24.016 1.00 90.06 86 THR A CA 1
ATOM 640 C C . THR A 1 86 ? -4.458 8.644 22.904 1.0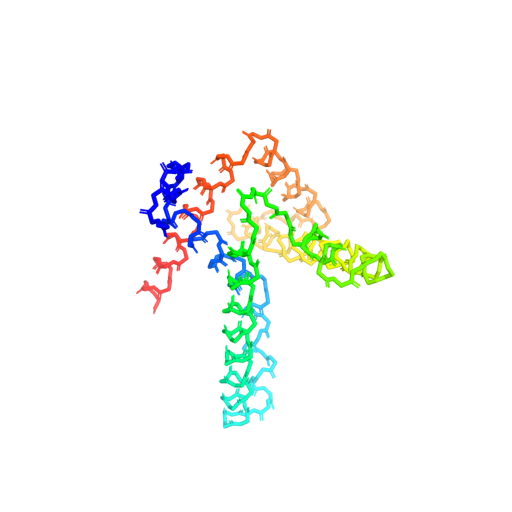0 90.06 86 THR A C 1
ATOM 642 O O . THR A 1 86 ? -3.590 9.028 22.123 1.00 90.06 86 THR A O 1
ATOM 645 N N . SER A 1 87 ? -5.048 7.454 22.783 1.00 89.06 87 SER A N 1
ATOM 646 C CA . SER A 1 87 ? -4.742 6.475 21.733 1.00 89.06 87 SER A CA 1
ATOM 647 C C . SER A 1 87 ? -5.173 6.962 20.348 1.00 89.06 87 SER A C 1
ATOM 649 O O . SER A 1 87 ? -4.457 6.724 19.381 1.00 89.06 87 SER A O 1
ATOM 651 N N . TYR A 1 88 ? -6.266 7.728 20.250 1.00 93.69 88 TYR A N 1
ATOM 652 C CA . TYR A 1 88 ? -6.661 8.414 19.017 1.00 93.69 88 TYR A CA 1
ATOM 653 C C . TYR A 1 88 ? -5.552 9.318 18.462 1.00 93.69 88 TYR A C 1
ATOM 655 O O . TYR A 1 88 ? -5.302 9.301 17.260 1.00 93.69 88 TYR A O 1
ATOM 663 N N . GLY A 1 89 ? -4.866 10.084 19.321 1.00 93.50 89 GLY A N 1
ATOM 664 C CA . GLY A 1 89 ? -3.763 10.949 18.894 1.00 93.50 89 GLY A CA 1
ATOM 665 C C . GLY A 1 89 ? -2.610 10.155 18.279 1.00 93.50 89 GLY A C 1
ATOM 666 O O . GLY A 1 89 ? -2.156 10.476 17.184 1.00 93.50 89 GLY A O 1
ATOM 667 N N . VAL A 1 90 ? -2.193 9.075 18.948 1.00 94.75 90 VAL A N 1
ATOM 668 C CA . VAL A 1 90 ? -1.140 8.175 18.447 1.00 94.75 90 VAL A CA 1
ATOM 669 C C . VAL A 1 90 ? -1.573 7.514 17.140 1.00 94.75 90 VAL A C 1
ATOM 671 O O . VAL A 1 90 ? -0.845 7.575 16.153 1.00 94.75 90 VAL A O 1
ATOM 674 N N . ALA A 1 91 ? -2.783 6.952 17.098 1.00 94.25 91 ALA A N 1
ATOM 675 C CA . ALA A 1 91 ? -3.316 6.299 15.911 1.00 94.25 91 ALA A CA 1
ATOM 676 C C . ALA A 1 91 ? -3.424 7.262 14.726 1.00 94.25 91 ALA A C 1
ATOM 678 O O . ALA A 1 91 ? -3.101 6.873 13.611 1.00 94.25 91 ALA A O 1
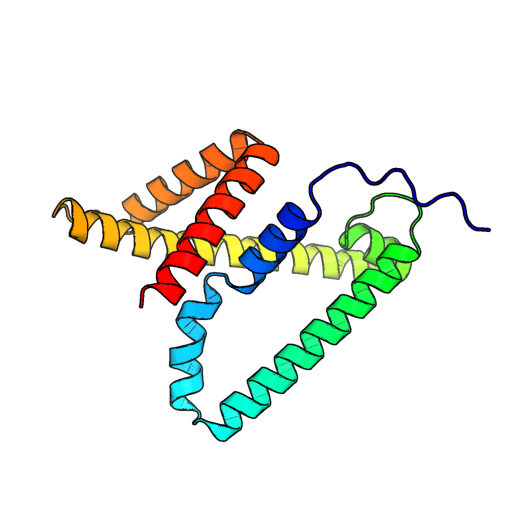ATOM 679 N N . TRP A 1 92 ? -3.818 8.517 14.948 1.00 95.31 92 TRP A N 1
ATOM 680 C CA . TRP A 1 92 ? -3.911 9.517 13.884 1.00 95.31 92 TRP A CA 1
ATOM 681 C C . TRP A 1 92 ? -2.541 9.832 13.282 1.00 95.31 92 TRP A C 1
ATOM 683 O O . TRP A 1 92 ? -2.398 9.836 12.059 1.00 95.31 92 TRP A O 1
ATOM 693 N N . VAL A 1 93 ? -1.521 10.016 14.127 1.00 96.62 93 VAL A N 1
ATOM 694 C CA . VAL A 1 93 ? -0.142 10.249 13.672 1.00 96.62 93 VAL A CA 1
ATOM 695 C C . VAL A 1 93 ? 0.398 9.035 12.915 1.00 96.62 93 VAL A C 1
ATOM 697 O O . VAL A 1 93 ? 0.914 9.189 11.809 1.00 96.62 93 VAL A O 1
ATOM 700 N N . THR A 1 94 ? 0.248 7.823 13.460 1.00 95.62 94 THR A N 1
ATOM 701 C CA . THR A 1 94 ? 0.707 6.591 12.799 1.00 95.62 94 THR A CA 1
ATOM 702 C C . THR A 1 94 ? -0.025 6.350 11.482 1.00 95.62 94 THR A C 1
ATOM 704 O O . THR A 1 94 ? 0.609 5.984 10.496 1.00 95.62 94 THR A O 1
ATOM 707 N N . TYR A 1 95 ? -1.336 6.596 11.438 1.00 94.44 95 TYR A N 1
ATOM 708 C CA . TYR A 1 95 ? -2.145 6.473 10.227 1.00 94.44 95 TYR A CA 1
ATOM 709 C C . TYR A 1 95 ? -1.624 7.420 9.139 1.00 94.44 95 TYR A C 1
ATOM 711 O O . TYR A 1 95 ? -1.335 6.974 8.033 1.00 94.44 95 TYR A O 1
ATOM 719 N N . LEU A 1 96 ? -1.406 8.702 9.450 1.00 95.44 96 LEU A N 1
ATOM 720 C CA . LEU A 1 96 ? -0.845 9.656 8.485 1.00 95.44 96 LEU A CA 1
ATOM 721 C C . LEU A 1 96 ? 0.565 9.275 8.020 1.00 95.44 96 LEU A C 1
ATOM 723 O O . LEU A 1 96 ? 0.843 9.335 6.823 1.00 95.44 96 LEU A O 1
ATOM 727 N N . LEU A 1 97 ? 1.435 8.851 8.939 1.00 96.75 97 LEU A N 1
ATOM 728 C CA . LEU A 1 97 ? 2.793 8.413 8.609 1.00 96.75 97 LEU A CA 1
ATOM 729 C C . LEU A 1 97 ? 2.788 7.202 7.665 1.00 96.75 97 LEU A C 1
ATOM 731 O O . LEU A 1 97 ? 3.575 7.154 6.717 1.00 96.75 97 LEU A O 1
ATOM 735 N N . LEU A 1 98 ? 1.891 6.246 7.916 1.00 94.06 98 LEU A N 1
ATOM 736 C CA . LEU A 1 98 ? 1.700 5.055 7.094 1.00 94.06 98 LEU A CA 1
ATOM 737 C C . LEU A 1 98 ? 1.293 5.455 5.673 1.00 94.06 98 LEU A C 1
ATOM 739 O O . LEU A 1 98 ? 1.975 5.077 4.721 1.00 94.06 98 LEU A O 1
ATOM 743 N N . PHE A 1 99 ? 0.229 6.252 5.513 1.00 92.88 99 PHE A N 1
ATOM 744 C CA . PHE A 1 99 ? -0.230 6.666 4.181 1.00 92.88 99 PHE A CA 1
ATOM 745 C C . PHE A 1 99 ? 0.798 7.522 3.446 1.00 92.88 99 PHE A C 1
ATOM 747 O O . PHE A 1 99 ? 0.967 7.357 2.240 1.00 92.88 99 PHE A O 1
ATOM 754 N N . TYR A 1 100 ? 1.519 8.388 4.158 1.00 95.06 100 TYR A N 1
ATOM 755 C CA . TYR A 1 100 ? 2.595 9.172 3.563 1.00 95.06 100 TYR A CA 1
ATOM 756 C C . TYR A 1 100 ? 3.741 8.281 3.062 1.00 95.06 100 TYR A C 1
ATOM 758 O O . TYR A 1 100 ? 4.160 8.416 1.914 1.00 95.06 100 TYR A O 1
ATOM 766 N N . SER A 1 101 ? 4.201 7.322 3.874 1.00 93.81 101 SER A N 1
ATOM 767 C CA . SER A 1 101 ? 5.235 6.365 3.450 1.00 93.81 101 SER A CA 1
ATOM 768 C C . SER A 1 101 ? 4.787 5.522 2.261 1.00 93.81 101 SER A C 1
ATOM 770 O O . SER A 1 101 ? 5.566 5.327 1.332 1.00 93.81 101 SER A O 1
ATOM 772 N N . LEU A 1 102 ? 3.532 5.055 2.255 1.00 91.44 102 LEU A N 1
ATOM 773 C CA . LEU A 1 102 ? 2.977 4.329 1.113 1.00 91.44 102 LEU A CA 1
ATOM 774 C C . LEU A 1 102 ? 2.974 5.197 -0.144 1.00 91.44 102 LEU A C 1
ATOM 776 O O . LEU A 1 102 ? 3.442 4.738 -1.179 1.00 91.44 102 LEU A O 1
ATOM 780 N N . LEU A 1 103 ? 2.503 6.445 -0.067 1.00 92.12 103 LEU A N 1
ATOM 781 C CA . LEU A 1 103 ? 2.507 7.353 -1.217 1.00 92.12 103 LEU A CA 1
ATOM 782 C C . LEU A 1 103 ? 3.915 7.529 -1.790 1.00 92.12 103 LEU A C 1
ATOM 784 O O . LEU A 1 103 ? 4.098 7.376 -2.994 1.00 92.12 103 LEU A O 1
ATOM 788 N N . VAL A 1 104 ? 4.915 7.777 -0.940 1.00 91.88 104 VAL A N 1
ATOM 789 C CA . VAL A 1 104 ? 6.312 7.915 -1.383 1.00 91.88 104 VAL A CA 1
ATOM 790 C C . VAL A 1 104 ? 6.823 6.623 -2.026 1.00 91.88 104 VAL A C 1
ATOM 792 O O . VAL A 1 104 ? 7.405 6.672 -3.108 1.00 91.88 104 VAL A O 1
ATOM 795 N N . ALA A 1 105 ? 6.569 5.467 -1.408 1.00 90.44 105 ALA A N 1
ATOM 796 C CA . ALA A 1 105 ? 6.986 4.172 -1.942 1.00 90.44 105 ALA A CA 1
ATOM 797 C C . ALA A 1 105 ? 6.338 3.864 -3.303 1.00 90.44 105 ALA A C 1
ATOM 799 O O . ALA A 1 105 ? 7.019 3.392 -4.213 1.00 90.44 105 ALA A O 1
ATOM 800 N N . TYR A 1 106 ? 5.046 4.163 -3.469 1.00 88.75 106 TYR A N 1
ATOM 801 C CA . TYR A 1 106 ? 4.337 3.960 -4.733 1.00 88.75 106 TYR A CA 1
ATOM 802 C C . TYR A 1 106 ? 4.779 4.939 -5.819 1.00 88.75 106 TYR A C 1
ATOM 804 O O . TYR A 1 106 ? 4.878 4.531 -6.972 1.00 88.75 106 TYR A O 1
ATOM 812 N N . VAL A 1 107 ? 5.070 6.199 -5.484 1.00 91.31 107 VAL A N 1
ATOM 813 C CA . VAL A 1 107 ? 5.591 7.169 -6.460 1.00 91.31 107 VAL A CA 1
ATOM 814 C C . VAL A 1 107 ? 6.990 6.768 -6.928 1.00 91.31 107 VAL A C 1
ATOM 816 O O . VAL A 1 107 ? 7.234 6.765 -8.132 1.00 91.31 107 VAL A O 1
ATOM 819 N N . ALA A 1 108 ? 7.873 6.363 -6.011 1.00 89.31 108 ALA A N 1
ATOM 820 C CA . ALA A 1 108 ? 9.218 5.903 -6.354 1.00 89.31 108 ALA A CA 1
ATOM 821 C C . ALA A 1 108 ? 9.185 4.607 -7.184 1.00 89.31 108 ALA A C 1
ATOM 823 O O . ALA A 1 108 ? 9.738 4.546 -8.279 1.00 89.31 108 ALA A O 1
ATOM 824 N N . GLY A 1 109 ? 8.471 3.581 -6.707 1.00 87.94 109 GLY A N 1
ATOM 825 C CA . GLY A 1 109 ? 8.366 2.303 -7.416 1.00 87.94 109 GLY A CA 1
ATOM 826 C C . GLY A 1 109 ? 7.637 2.421 -8.758 1.00 87.94 109 GLY A C 1
ATOM 827 O O . GLY A 1 109 ? 8.075 1.856 -9.757 1.00 87.94 109 GLY A O 1
ATOM 828 N N . GLY A 1 110 ? 6.543 3.185 -8.806 1.00 87.75 110 GLY A N 1
ATOM 829 C CA . GLY A 1 110 ? 5.770 3.413 -10.026 1.00 87.75 110 GLY A CA 1
ATOM 830 C C . GLY A 1 110 ? 6.526 4.228 -11.072 1.00 87.75 110 GLY A C 1
ATOM 831 O O . GLY A 1 110 ? 6.471 3.891 -12.254 1.00 87.75 110 GLY A O 1
ATOM 832 N N . GLY A 1 111 ? 7.283 5.245 -10.647 1.00 88.25 111 GLY A N 1
ATOM 833 C CA . GLY A 1 111 ? 8.144 6.038 -11.523 1.00 88.25 111 GLY A CA 1
ATOM 834 C C . GLY A 1 111 ? 9.237 5.209 -12.196 1.00 88.25 111 GLY A C 1
ATOM 835 O O . GLY A 1 111 ? 9.401 5.299 -13.414 1.00 88.25 111 GLY A O 1
ATOM 836 N N . ALA A 1 112 ? 9.915 4.339 -11.440 1.00 87.75 112 ALA A N 1
ATOM 837 C CA . ALA A 1 112 ? 10.918 3.422 -11.982 1.00 87.75 112 ALA A CA 1
ATOM 838 C C . ALA A 1 112 ? 10.323 2.460 -13.030 1.00 87.75 112 ALA A C 1
ATOM 840 O O . ALA A 1 112 ? 10.898 2.270 -14.103 1.00 87.75 112 ALA A O 1
ATOM 841 N N . ILE A 1 113 ? 9.132 1.906 -12.765 1.00 88.31 113 ILE A N 1
ATOM 842 C CA . ILE A 1 113 ? 8.425 1.030 -13.715 1.00 88.31 113 ILE A CA 1
ATOM 843 C C . ILE A 1 113 ? 8.016 1.805 -14.977 1.00 88.31 113 ILE A C 1
ATOM 845 O O . ILE A 1 113 ? 8.216 1.316 -16.088 1.00 88.31 113 ILE A O 1
ATOM 849 N N . PHE A 1 114 ? 7.481 3.021 -14.838 1.00 87.62 114 PHE A N 1
ATOM 850 C CA . PHE A 1 114 ? 7.109 3.864 -15.981 1.00 87.62 114 PHE A CA 1
ATOM 851 C C . PHE A 1 114 ? 8.315 4.241 -16.847 1.00 87.62 114 PHE A C 1
ATOM 853 O O . PHE A 1 114 ? 8.209 4.233 -18.073 1.00 87.62 114 PHE A O 1
ATOM 860 N N . SER A 1 115 ? 9.459 4.526 -16.219 1.00 88.19 115 SER A N 1
ATOM 861 C CA . SER A 1 115 ? 10.731 4.771 -16.904 1.00 88.19 115 SER A CA 1
ATOM 862 C C . SER A 1 115 ? 11.148 3.559 -17.742 1.00 88.19 115 SER A C 1
ATOM 864 O O . SER A 1 115 ? 11.394 3.690 -18.940 1.00 88.19 115 SER A O 1
ATOM 866 N N . ALA A 1 116 ? 11.132 2.364 -17.140 1.00 86.94 116 ALA A N 1
ATOM 867 C CA . ALA A 1 116 ? 11.492 1.116 -17.813 1.00 86.94 116 ALA A CA 1
ATOM 868 C C . ALA A 1 116 ? 10.547 0.773 -18.981 1.00 86.94 116 ALA A C 1
ATOM 870 O O . ALA A 1 116 ? 10.995 0.342 -20.042 1.00 86.94 116 ALA A O 1
ATOM 871 N N . ILE A 1 117 ? 9.238 0.998 -18.816 1.00 86.62 117 ILE A N 1
ATOM 872 C CA . ILE A 1 117 ? 8.246 0.806 -19.886 1.00 86.62 117 ILE A CA 1
ATOM 873 C C . ILE A 1 117 ? 8.486 1.795 -21.037 1.00 86.62 117 ILE A C 1
ATOM 875 O O . ILE A 1 117 ? 8.399 1.409 -22.204 1.00 86.62 117 ILE A O 1
ATOM 879 N N . GLY A 1 118 ? 8.796 3.057 -20.724 1.00 85.12 118 GLY A N 1
ATOM 880 C CA . GLY A 1 118 ? 9.103 4.087 -21.718 1.00 85.12 118 GLY A CA 1
ATOM 881 C C . GLY A 1 118 ? 10.316 3.729 -22.577 1.00 85.12 118 GLY A C 1
ATOM 882 O O . GLY A 1 118 ? 10.250 3.809 -23.806 1.00 85.12 118 GLY A O 1
ATOM 883 N N . GLU A 1 119 ? 11.388 3.255 -21.944 1.00 86.06 119 GLU A N 1
ATOM 884 C CA . GLU A 1 119 ? 12.587 2.787 -22.643 1.00 86.06 119 GLU A CA 1
ATOM 885 C C . GLU A 1 119 ? 12.313 1.543 -23.495 1.00 86.06 119 GLU A C 1
ATOM 887 O O . GLU A 1 119 ? 12.750 1.482 -24.646 1.00 86.06 119 GLU A O 1
ATOM 892 N N . ALA A 1 120 ? 11.555 0.576 -22.971 1.00 86.69 120 ALA A N 1
ATOM 893 C CA . ALA A 1 120 ? 11.264 -0.674 -23.670 1.00 86.69 120 ALA A CA 1
ATOM 894 C C . ALA A 1 120 ? 10.347 -0.497 -24.894 1.00 86.69 120 ALA A C 1
ATOM 896 O O . ALA A 1 120 ? 10.542 -1.177 -25.900 1.00 86.69 120 ALA A O 1
ATOM 897 N N . LEU A 1 121 ? 9.345 0.388 -24.821 1.00 86.25 121 LEU A N 1
ATOM 898 C CA . LEU A 1 121 ? 8.364 0.583 -25.899 1.00 86.25 121 LEU A CA 1
ATOM 899 C C . LEU A 1 121 ? 8.765 1.667 -26.901 1.00 86.25 121 LEU A C 1
ATOM 901 O O . LEU A 1 121 ? 8.503 1.521 -28.093 1.00 86.25 121 LEU A O 1
ATOM 905 N N . PHE A 1 122 ? 9.353 2.768 -26.427 1.00 82.56 122 PHE A N 1
ATOM 906 C CA . PHE A 1 122 ? 9.600 3.952 -27.253 1.00 82.56 122 PHE A CA 1
ATOM 907 C C . PHE A 1 122 ? 11.087 4.201 -27.521 1.00 82.56 122 PHE A C 1
ATOM 909 O O . PHE A 1 122 ? 11.403 5.097 -28.301 1.00 82.56 122 PHE A O 1
ATOM 916 N N . HIS A 1 123 ? 12.001 3.442 -26.898 1.00 82.88 123 HIS A N 1
ATOM 917 C CA . HIS A 1 123 ? 13.454 3.672 -26.945 1.00 82.88 123 HIS A CA 1
ATOM 918 C C . HIS A 1 123 ? 13.878 5.093 -26.522 1.00 82.88 123 HIS A C 1
ATOM 920 O O . HIS A 1 123 ? 14.979 5.548 -26.836 1.00 82.88 123 HIS A O 1
ATOM 926 N N . ILE A 1 124 ? 13.014 5.801 -25.789 1.00 79.94 124 ILE A N 1
ATOM 927 C CA . ILE A 1 124 ? 13.286 7.129 -25.240 1.00 79.94 124 ILE A CA 1
ATOM 928 C C . ILE A 1 124 ? 13.743 6.940 -23.795 1.00 79.94 124 ILE A C 1
ATOM 930 O O . ILE A 1 124 ? 12.985 6.433 -22.972 1.00 79.94 124 ILE A O 1
ATOM 934 N N . HIS A 1 125 ? 14.960 7.386 -23.479 1.00 76.88 125 HIS A N 1
ATOM 935 C CA . HIS A 1 125 ? 15.423 7.481 -22.094 1.00 76.88 125 HIS A CA 1
ATOM 936 C C . HIS A 1 125 ? 14.716 8.650 -21.410 1.00 76.88 125 HIS A C 1
ATOM 938 O O . HIS A 1 125 ? 15.039 9.818 -21.644 1.00 76.88 125 HIS A O 1
ATOM 944 N N . VAL A 1 126 ? 13.730 8.332 -20.577 1.00 79.06 126 VAL A N 1
ATOM 945 C CA . VAL A 1 126 ? 13.037 9.313 -19.742 1.00 79.06 126 VAL A CA 1
ATOM 946 C C . VAL A 1 126 ? 13.684 9.288 -18.359 1.00 79.06 126 VAL A C 1
ATOM 948 O O . VAL A 1 126 ? 13.728 8.230 -17.746 1.00 79.06 126 VAL A O 1
ATOM 951 N N . PRO A 1 127 ? 14.168 10.421 -17.823 1.00 85.00 127 PRO A N 1
ATOM 952 C CA . PRO A 1 127 ? 14.689 10.458 -16.462 1.00 85.00 127 PRO A CA 1
ATOM 953 C C . PRO A 1 127 ? 13.630 10.019 -15.440 1.00 85.00 127 PRO A C 1
ATOM 955 O O . PRO A 1 127 ? 12.476 10.448 -15.520 1.00 85.00 127 PRO A O 1
ATOM 958 N N . GLU A 1 128 ? 14.033 9.255 -14.423 1.00 82.88 128 GLU A N 1
ATOM 959 C CA . GLU A 1 128 ? 13.134 8.707 -13.391 1.00 82.88 128 GLU A CA 1
ATOM 960 C C . GLU A 1 128 ? 12.300 9.792 -12.682 1.00 82.88 128 GLU A C 1
ATOM 962 O O . GLU A 1 128 ? 11.132 9.586 -12.355 1.00 82.88 128 GLU A O 1
ATOM 967 N N . GLN A 1 129 ? 12.862 10.990 -12.503 1.00 86.88 129 GLN A N 1
ATOM 968 C CA . GLN A 1 129 ? 12.163 12.145 -11.928 1.00 86.88 129 GLN A CA 1
ATOM 969 C C . GLN A 1 129 ? 10.966 12.586 -12.783 1.00 86.88 129 GLN A C 1
ATOM 971 O O . GLN A 1 129 ? 9.891 12.880 -12.258 1.00 86.88 129 GLN A O 1
ATOM 976 N N . VAL A 1 130 ? 11.144 12.610 -14.106 1.00 87.69 130 VAL A N 1
ATOM 977 C CA . VAL A 1 130 ? 10.088 12.972 -15.058 1.00 87.69 130 VAL A CA 1
ATOM 978 C C . VAL A 1 130 ? 9.057 11.849 -15.128 1.00 87.69 130 VAL A C 1
ATOM 980 O O . VAL A 1 130 ? 7.860 12.124 -15.071 1.00 87.69 130 VAL A O 1
ATOM 983 N N . ALA A 1 131 ? 9.501 10.589 -15.158 1.00 88.19 131 ALA A N 1
ATOM 984 C CA . ALA A 1 131 ? 8.611 9.429 -15.133 1.00 88.19 131 ALA A CA 1
ATOM 985 C C . ALA A 1 131 ? 7.739 9.395 -13.863 1.00 88.19 131 ALA A C 1
ATOM 987 O O . ALA A 1 131 ? 6.531 9.178 -13.949 1.00 88.19 131 ALA A O 1
ATOM 988 N N . SER A 1 132 ? 8.318 9.703 -12.699 1.00 90.19 132 SER A N 1
ATOM 989 C CA . SER A 1 132 ? 7.612 9.773 -11.410 1.00 90.19 132 SER A CA 1
ATOM 990 C C . SER A 1 132 ? 6.571 10.896 -11.374 1.00 90.19 132 SER A C 1
ATOM 992 O O . SER A 1 132 ? 5.466 10.704 -10.860 1.00 90.19 132 SER A O 1
ATOM 994 N N . LEU A 1 133 ? 6.886 12.066 -11.946 1.00 91.88 133 LEU A N 1
ATOM 995 C CA . LEU A 1 133 ? 5.932 13.173 -12.086 1.00 91.88 133 LEU A CA 1
ATOM 996 C C . LEU A 1 133 ? 4.763 12.794 -12.996 1.00 91.88 133 LEU A C 1
ATOM 998 O O . LEU A 1 133 ? 3.610 12.994 -12.621 1.00 91.88 133 LEU A O 1
ATOM 1002 N N . VAL A 1 134 ? 5.047 12.210 -14.162 1.00 90.38 134 VAL A N 1
ATOM 1003 C CA . VAL A 1 134 ? 4.018 11.752 -15.109 1.00 90.38 134 VAL A CA 1
ATOM 1004 C C . VAL A 1 134 ? 3.132 10.682 -14.469 1.00 90.38 134 VAL A C 1
ATOM 1006 O O . VAL A 1 134 ? 1.907 10.784 -14.541 1.00 90.38 134 VAL A O 1
ATOM 1009 N N . PHE A 1 135 ? 3.729 9.707 -13.782 1.00 89.31 135 PHE A N 1
ATOM 1010 C CA . PHE A 1 135 ? 3.010 8.671 -13.040 1.00 89.31 135 PHE A CA 1
ATOM 1011 C C . PHE A 1 135 ? 2.087 9.265 -11.967 1.00 89.31 135 PHE A C 1
ATOM 1013 O O . PHE A 1 135 ? 0.914 8.899 -11.872 1.00 89.31 135 PHE A O 1
ATOM 1020 N N . THR A 1 136 ? 2.592 10.231 -11.196 1.00 92.88 136 THR A N 1
ATOM 1021 C CA . THR A 1 136 ? 1.820 10.901 -10.140 1.00 92.88 136 THR A CA 1
ATOM 1022 C C . THR A 1 136 ? 0.674 11.727 -10.716 1.00 92.88 136 THR A C 1
ATOM 1024 O O . THR A 1 136 ? -0.434 11.680 -10.186 1.00 92.88 136 THR A O 1
ATOM 1027 N N . LEU A 1 137 ? 0.901 12.454 -11.814 1.00 93.31 137 LEU A N 1
ATOM 1028 C CA . LEU A 1 137 ? -0.148 13.209 -12.503 1.00 93.31 137 LEU A CA 1
ATOM 1029 C C . LEU A 1 137 ? -1.226 12.283 -13.071 1.00 93.31 137 LEU A C 1
ATOM 1031 O O . LEU A 1 137 ? -2.412 12.576 -12.935 1.00 93.31 137 LEU A O 1
ATOM 1035 N N . PHE A 1 138 ? -0.828 11.152 -13.654 1.00 91.31 138 PHE A N 1
ATOM 1036 C CA . PHE A 1 138 ? -1.754 10.154 -14.177 1.00 91.31 138 PHE A CA 1
ATOM 1037 C C . PHE A 1 138 ? -2.625 9.545 -13.070 1.00 91.31 138 PHE A C 1
ATOM 1039 O O . PHE A 1 138 ? -3.853 9.576 -13.170 1.00 91.31 138 PHE A O 1
ATOM 1046 N N . LEU A 1 139 ? -2.026 9.045 -11.983 1.00 90.88 139 LEU A N 1
ATOM 1047 C CA . LEU A 1 139 ? -2.803 8.512 -10.858 1.00 90.88 139 LEU A CA 1
ATOM 1048 C C . LEU A 1 139 ? -3.634 9.596 -10.164 1.00 90.88 139 LEU A C 1
ATOM 1050 O O . LEU A 1 139 ? -4.786 9.350 -9.809 1.00 90.88 139 LEU A O 1
ATOM 1054 N N . GLY A 1 140 ? -3.091 10.805 -10.014 1.00 92.00 140 GLY A N 1
ATOM 1055 C CA . GLY A 1 140 ? -3.806 11.953 -9.460 1.00 92.00 140 GLY A CA 1
ATOM 1056 C C . GLY A 1 140 ? -5.046 12.314 -10.278 1.00 92.00 140 GLY A C 1
ATOM 1057 O O . GLY A 1 140 ? -6.110 12.556 -9.708 1.00 92.00 140 GLY A O 1
ATOM 1058 N N . TRP A 1 141 ? -4.945 12.265 -11.608 1.00 92.88 141 TRP A N 1
ATOM 1059 C CA . TRP A 1 141 ? -6.080 12.438 -12.512 1.00 92.88 141 TRP A CA 1
ATOM 1060 C C . TRP A 1 141 ? -7.152 11.359 -12.308 1.00 92.88 141 TRP A C 1
ATOM 1062 O O . TRP A 1 141 ? -8.332 11.685 -12.178 1.00 92.88 141 TRP A O 1
ATOM 1072 N N . VAL A 1 142 ? -6.762 10.083 -12.202 1.00 89.94 142 VAL A N 1
ATOM 1073 C CA . VAL A 1 142 ? -7.702 8.976 -11.936 1.00 89.94 142 VAL A CA 1
ATOM 1074 C C . VAL A 1 142 ? -8.428 9.161 -10.601 1.00 89.94 142 VAL A C 1
ATOM 1076 O O . VAL A 1 142 ? -9.636 8.941 -10.524 1.00 89.94 142 VAL A O 1
ATOM 1079 N N . ILE A 1 143 ? -7.721 9.607 -9.559 1.00 91.00 143 ILE A N 1
ATOM 1080 C CA . ILE A 1 143 ? -8.318 9.889 -8.246 1.00 91.00 143 ILE A CA 1
ATOM 1081 C C . ILE A 1 143 ? -9.307 11.062 -8.335 1.00 91.00 143 ILE A C 1
ATOM 1083 O O . ILE A 1 143 ? -10.374 11.008 -7.719 1.00 91.00 143 ILE A O 1
ATOM 1087 N N . TYR A 1 144 ? -8.996 12.097 -9.123 1.00 92.06 144 TYR A N 1
ATOM 1088 C CA . TYR A 1 144 ? -9.868 13.262 -9.310 1.00 92.06 144 TYR A CA 1
ATOM 1089 C C . TYR A 1 144 ? -11.213 12.910 -9.968 1.00 92.06 144 TYR A C 1
ATOM 1091 O O . TYR A 1 144 ? -12.234 13.512 -9.641 1.00 92.06 144 TYR A O 1
ATOM 1099 N N . LEU A 1 145 ? -11.244 11.891 -10.833 1.00 88.88 145 LEU A N 1
ATOM 1100 C CA . LEU A 1 145 ? -12.475 11.377 -11.453 1.00 88.88 145 LEU A CA 1
ATOM 1101 C C . LEU A 1 145 ? -13.416 10.654 -10.463 1.00 88.88 145 LEU A C 1
ATOM 1103 O O . LEU A 1 145 ? -14.547 10.320 -10.820 1.00 88.88 145 LEU A O 1
ATOM 1107 N N . GLY A 1 146 ? -12.982 10.437 -9.218 1.00 87.38 146 GLY A N 1
ATOM 1108 C CA . GLY A 1 146 ? -13.800 9.920 -8.124 1.00 87.38 146 GLY A CA 1
ATOM 1109 C C . GLY A 1 146 ? -13.577 8.439 -7.803 1.00 87.38 146 GLY A C 1
ATOM 1110 O O . GLY A 1 146 ? -12.911 7.691 -8.516 1.00 87.38 146 GLY A O 1
ATOM 1111 N N . THR A 1 147 ? -14.176 7.988 -6.698 1.00 81.94 147 THR A N 1
ATOM 1112 C CA . THR A 1 147 ? -13.973 6.633 -6.148 1.00 81.94 147 THR A CA 1
ATOM 1113 C C . THR A 1 147 ? -14.476 5.517 -7.064 1.00 81.94 147 THR A C 1
ATOM 1115 O O . THR A 1 147 ? -13.922 4.421 -7.051 1.00 81.94 147 THR A O 1
ATOM 1118 N N . GLN A 1 148 ? -15.486 5.792 -7.896 1.00 82.38 148 GLN A N 1
ATOM 1119 C CA . GLN A 1 148 ? -15.976 4.830 -8.886 1.00 82.38 148 GLN A CA 1
ATOM 1120 C C . GLN A 1 148 ? -14.945 4.573 -9.992 1.00 82.38 148 GLN A C 1
ATOM 1122 O O . GLN A 1 148 ? -14.767 3.426 -10.391 1.00 82.38 148 GLN A O 1
ATOM 1127 N N . ALA A 1 149 ? -14.240 5.610 -10.459 1.00 86.00 149 ALA A N 1
ATOM 1128 C CA . ALA A 1 149 ? -13.190 5.460 -11.465 1.00 86.00 149 ALA A CA 1
ATOM 1129 C C . ALA A 1 149 ? -12.025 4.620 -10.922 1.00 86.00 149 ALA A C 1
ATOM 1131 O O . ALA A 1 149 ? -11.547 3.714 -11.603 1.00 86.00 149 ALA A O 1
ATOM 1132 N N . VAL A 1 150 ? -11.630 4.860 -9.667 1.00 86.00 150 VAL A N 1
ATOM 1133 C CA . VAL A 1 150 ? -10.588 4.080 -8.982 1.00 86.00 150 VAL A CA 1
ATOM 1134 C C . VAL A 1 150 ? -10.971 2.600 -8.869 1.00 86.00 150 VAL A C 1
ATOM 1136 O O . VAL A 1 150 ? -10.139 1.744 -9.161 1.00 86.00 150 VAL A O 1
ATOM 1139 N N . ASP A 1 151 ? -12.218 2.279 -8.507 1.00 85.38 151 ASP A N 1
ATOM 1140 C CA . ASP A 1 151 ? -12.690 0.884 -8.444 1.00 85.38 151 ASP A CA 1
ATOM 1141 C C . ASP A 1 151 ? -12.643 0.208 -9.828 1.00 85.38 151 ASP A C 1
ATOM 1143 O O . ASP A 1 151 ? -12.125 -0.900 -9.963 1.00 85.38 151 ASP A O 1
ATOM 1147 N N . TRP A 1 152 ? -13.091 0.893 -10.886 1.00 86.62 152 TRP A N 1
ATOM 1148 C CA . TRP A 1 152 ? -13.006 0.371 -12.256 1.00 86.62 152 TRP A CA 1
ATOM 1149 C C . TRP A 1 152 ? -11.566 0.102 -12.707 1.00 86.62 152 TRP A C 1
ATOM 1151 O O . TRP A 1 152 ? -11.284 -0.978 -13.234 1.00 86.62 152 TRP A O 1
ATOM 1161 N N . VAL A 1 153 ? -10.653 1.047 -12.470 1.00 88.56 153 VAL A N 1
ATOM 1162 C CA . VAL A 1 153 ? -9.229 0.886 -12.800 1.00 88.56 153 VAL A CA 1
ATOM 1163 C C . VAL A 1 153 ? -8.620 -0.264 -12.001 1.00 88.56 153 VAL A C 1
ATOM 1165 O O . VAL A 1 153 ? -7.951 -1.117 -12.582 1.00 88.56 153 VAL A O 1
ATOM 1168 N N . ASN A 1 154 ? -8.901 -0.353 -10.698 1.00 88.88 154 ASN A N 1
ATOM 1169 C CA . ASN A 1 154 ? -8.409 -1.441 -9.856 1.00 88.88 154 ASN A CA 1
ATOM 1170 C C . ASN A 1 154 ? -8.875 -2.812 -10.366 1.00 88.88 154 ASN A C 1
ATOM 1172 O O . ASN A 1 154 ? -8.073 -3.736 -10.484 1.00 88.88 154 ASN A O 1
ATOM 1176 N N . ARG A 1 155 ? -10.155 -2.946 -10.731 1.00 88.44 155 ARG A N 1
ATOM 1177 C CA . ARG A 1 155 ? -10.686 -4.202 -11.285 1.00 88.44 155 ARG A CA 1
ATOM 1178 C C . ARG A 1 155 ? -9.985 -4.597 -12.580 1.00 88.44 155 ARG A C 1
ATOM 1180 O O . ARG A 1 155 ? -9.628 -5.761 -12.738 1.00 88.44 155 ARG A O 1
ATOM 1187 N N . PHE A 1 156 ? -9.767 -3.639 -13.479 1.00 90.75 156 PHE A N 1
ATOM 1188 C CA . PHE A 1 156 ? -9.050 -3.879 -14.729 1.00 90.75 156 PHE A CA 1
ATOM 1189 C C . PHE A 1 156 ? -7.607 -4.345 -14.481 1.00 90.75 156 PHE A C 1
ATOM 1191 O O . PHE A 1 156 ? -7.190 -5.363 -15.035 1.00 90.75 156 PHE A O 1
ATOM 1198 N N . LEU A 1 157 ? -6.872 -3.660 -13.598 1.00 89.31 157 LEU A N 1
ATOM 1199 C CA . LEU A 1 157 ? -5.495 -4.021 -13.243 1.00 89.31 157 LEU A CA 1
ATOM 1200 C C . LEU A 1 157 ? -5.407 -5.412 -12.601 1.00 89.31 157 LEU A C 1
ATOM 1202 O O . LEU A 1 157 ? -4.520 -6.187 -12.945 1.00 89.31 157 LEU A O 1
ATOM 1206 N N . MET A 1 158 ? -6.349 -5.758 -11.720 1.00 89.06 158 MET A N 1
ATOM 1207 C CA . MET A 1 158 ? -6.400 -7.078 -11.084 1.00 89.06 158 MET A CA 1
ATOM 1208 C C . MET A 1 158 ? -6.655 -8.202 -12.094 1.00 89.06 158 MET A C 1
ATOM 1210 O O . MET A 1 158 ? -6.007 -9.244 -12.019 1.00 89.06 158 MET A O 1
ATOM 1214 N N . ILE A 1 159 ? -7.552 -7.998 -13.065 1.00 89.62 159 ILE A N 1
ATOM 1215 C CA . ILE A 1 159 ? -7.780 -8.970 -14.148 1.00 89.62 159 ILE A CA 1
ATOM 1216 C C . ILE A 1 159 ? -6.506 -9.142 -14.983 1.00 89.62 159 ILE A C 1
ATOM 1218 O O . ILE A 1 159 ? -6.119 -10.273 -15.274 1.00 89.62 159 ILE A O 1
ATOM 1222 N N . GLY A 1 160 ? -5.833 -8.038 -15.321 1.00 89.12 160 GLY A N 1
ATOM 1223 C CA . GLY A 1 160 ? -4.554 -8.069 -16.033 1.00 89.12 160 GLY A CA 1
ATOM 1224 C C . GLY A 1 160 ? -3.469 -8.829 -15.267 1.00 89.12 160 GLY A C 1
ATOM 1225 O O . GLY A 1 160 ? -2.764 -9.640 -15.859 1.00 89.12 160 GLY A O 1
ATOM 1226 N N . LEU A 1 161 ? -3.379 -8.634 -13.949 1.00 88.19 161 LEU A N 1
ATOM 1227 C CA . LEU A 1 161 ? -2.430 -9.341 -13.087 1.00 88.19 161 LEU A CA 1
ATOM 1228 C C . LEU A 1 161 ? -2.699 -10.849 -13.049 1.00 88.19 161 LEU A C 1
ATOM 1230 O O . LEU A 1 161 ? -1.768 -11.639 -13.197 1.00 88.19 161 LEU A O 1
ATOM 1234 N N . VAL A 1 162 ? -3.962 -11.257 -12.888 1.00 88.75 162 VAL A N 1
ATOM 1235 C CA . VAL A 1 162 ? -4.340 -12.680 -12.900 1.00 88.75 162 VAL A CA 1
ATOM 1236 C C . VAL A 1 162 ? -4.037 -13.305 -14.258 1.00 88.75 162 VAL A C 1
ATOM 1238 O O . VAL A 1 162 ? -3.482 -14.399 -14.316 1.00 88.75 162 VAL A O 1
ATOM 1241 N N . PHE A 1 163 ? -4.359 -12.606 -15.348 1.00 92.31 163 PHE A N 1
ATOM 1242 C CA . PHE A 1 163 ? -4.049 -13.076 -16.693 1.00 92.31 163 PHE A CA 1
ATOM 1243 C C . PHE A 1 163 ? -2.540 -13.249 -16.895 1.00 92.31 163 PHE A C 1
ATOM 1245 O O . PHE A 1 163 ? -2.114 -14.312 -17.335 1.00 92.31 163 PHE A O 1
ATOM 1252 N N . ALA A 1 164 ? -1.738 -12.253 -16.506 1.00 89.94 164 ALA A N 1
ATOM 1253 C CA . ALA A 1 164 ? -0.283 -12.315 -16.600 1.00 89.94 164 ALA A CA 1
ATOM 1254 C C . ALA A 1 164 ? 0.292 -13.504 -15.814 1.00 89.94 164 ALA A C 1
ATOM 1256 O O . ALA A 1 164 ? 1.138 -14.222 -16.339 1.00 89.94 164 ALA A O 1
ATOM 1257 N N . TYR A 1 165 ? -0.208 -13.750 -14.598 1.00 87.25 165 TYR A N 1
ATOM 1258 C CA . TYR A 1 165 ? 0.223 -14.875 -13.765 1.00 87.25 165 TYR A CA 1
ATOM 1259 C C . TYR A 1 165 ? -0.127 -16.243 -14.365 1.00 87.25 165 TYR A C 1
ATOM 1261 O O . TYR A 1 165 ? 0.671 -17.163 -14.272 1.00 87.25 165 TYR A O 1
ATOM 1269 N N . VAL A 1 166 ? -1.306 -16.388 -14.980 1.00 92.12 166 VAL A N 1
ATOM 1270 C CA . VAL A 1 166 ? -1.733 -17.654 -15.608 1.00 92.12 166 VAL A CA 1
ATOM 1271 C C . VAL A 1 166 ? -1.062 -17.879 -16.968 1.00 92.12 166 VAL A C 1
ATOM 1273 O O . VAL A 1 166 ? -0.910 -19.020 -17.395 1.00 92.12 166 VAL A O 1
ATOM 1276 N N . SER A 1 167 ? -0.690 -16.804 -17.667 1.00 91.81 167 SER A N 1
ATOM 1277 C CA . SER A 1 167 ? -0.032 -16.875 -18.978 1.00 91.81 167 SER A CA 1
ATOM 1278 C C . SER A 1 167 ? 1.464 -17.201 -18.925 1.00 91.81 167 SER A C 1
ATOM 1280 O O . SER A 1 167 ? 2.050 -17.455 -19.978 1.00 91.81 167 SER A O 1
ATOM 1282 N N . LEU A 1 168 ? 2.067 -17.137 -17.734 1.00 81.81 168 LEU A N 1
ATOM 1283 C CA . LEU A 1 168 ? 3.493 -17.343 -17.481 1.00 81.81 168 LEU A CA 1
ATOM 1284 C C . LEU A 1 168 ? 3.760 -18.774 -17.001 1.00 81.81 168 LEU A C 1
ATOM 1286 O O . LEU A 1 168 ? 4.751 -19.361 -17.489 1.00 81.81 168 LEU A O 1
#

Secondary structure (DSSP, 8-state):
------------HHHHHHHHHHHHHTTHHHHHHHHHHHH-HHHHHHHHHHHHHHHHHHHHHHHHHHHT-SS---HHHHHHHHHHHHHHHHHHHHHHHHHHHHHHHHHHHHHHHHHHHHHHHH-----HHHHHHHHHHHHHHHHHT-HHHHHHHHHHHHHHHHHHHHH-

pLDDT: mean 85.5, std 11.64, range [40.22, 96.94]